Protein AF-A0AAV6BXR2-F1 (afdb_monomer_lite)

Sequence (67 aa):
MPVRPLPPDPNL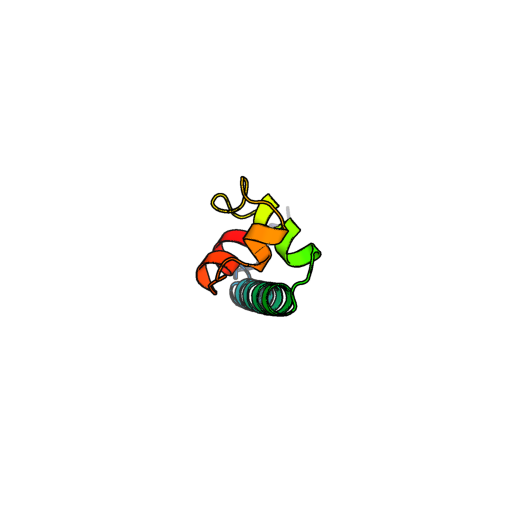DHLKYQAKDLLRAHAARDMGAAQRLREFHPRFAKATDAEILDAKLRLSDAQLAIA

Radius of gyration: 14.66 Å; chains: 1; bounding box: 47×24×30 Å

Foldseek 3Di:
DDDDDDDPDPPVVVLLVQLVVLLVCLQVLNLVSLVLLCVQQPVNVPPDSVRSSVDDDDSVSSSSSRD

Secondary structure (DSSP, 8-state):
----PPPS---HHHHHHHHHHHHHHHHTT-HHHHHHHHHH-TTTTTS-HHHHHHS---HHHHHHTT-

pLDDT: mean 82.08, std 12.05, range [45.94, 91.94]

Structure (mmCIF, N/CA/C/O backbone):
data_AF-A0AAV6BXR2-F1
#
_entry.id   AF-A0AAV6BXR2-F1
#
loop_
_atom_site.group_PDB
_atom_site.id
_atom_site.type_symbol
_atom_site.label_atom_id
_atom_site.label_alt_id
_atom_site.label_comp_id
_atom_site.label_asym_id
_atom_site.label_entity_id
_atom_site.label_seq_id
_atom_site.pdbx_PDB_ins_code
_atom_site.Cartn_x
_atom_site.Cartn_y
_atom_site.Cartn_z
_atom_site.occupancy
_atom_site.B_iso_or_equiv
_atom_site.auth_seq_id
_atom_site.auth_comp_id
_atom_site.auth_asym_id
_atom_site.auth_atom_id
_atom_site.pdbx_PDB_model_num
ATOM 1 N N . MET A 1 1 ? 37.913 12.491 -16.794 1.00 45.94 1 MET A N 1
ATOM 2 C CA . MET A 1 1 ? 36.800 12.169 -15.873 1.00 45.94 1 MET A CA 1
ATOM 3 C C . MET A 1 1 ? 35.645 11.637 -16.716 1.00 45.94 1 MET A C 1
ATOM 5 O O . MET A 1 1 ? 35.139 12.419 -17.512 1.00 45.94 1 MET A O 1
ATOM 9 N N . PRO A 1 2 ? 35.271 10.346 -16.666 1.00 53.31 2 PRO A N 1
ATOM 10 C CA . PRO A 1 2 ? 34.158 9.857 -17.472 1.00 53.31 2 PRO A CA 1
ATOM 11 C C . PRO A 1 2 ? 32.842 10.272 -16.804 1.00 53.31 2 PRO A C 1
ATOM 13 O O . PRO A 1 2 ? 32.517 9.813 -15.710 1.00 53.31 2 PRO A O 1
ATOM 16 N N . VAL A 1 3 ? 32.105 11.178 -17.447 1.00 61.41 3 VAL A N 1
ATOM 17 C CA . VAL A 1 3 ? 30.739 11.534 -17.055 1.00 61.41 3 VAL A CA 1
ATOM 18 C C . VAL A 1 3 ? 29.857 10.315 -17.291 1.00 61.41 3 VAL A C 1
ATOM 20 O O . VAL A 1 3 ? 29.702 9.852 -18.417 1.00 61.41 3 VAL A O 1
ATOM 23 N N . ARG A 1 4 ? 29.353 9.721 -16.211 1.00 62.38 4 ARG A N 1
ATOM 24 C CA . ARG A 1 4 ? 28.447 8.577 -16.280 1.00 62.38 4 ARG A CA 1
ATOM 25 C C . ARG A 1 4 ? 27.087 9.131 -16.730 1.00 62.38 4 ARG A C 1
ATOM 27 O O . ARG A 1 4 ? 26.513 9.915 -15.977 1.00 62.38 4 ARG A O 1
ATOM 34 N N . PRO A 1 5 ? 26.612 8.835 -17.954 1.00 59.72 5 PRO A N 1
ATOM 35 C CA . PRO A 1 5 ? 25.353 9.386 -18.429 1.00 59.72 5 PRO A CA 1
ATOM 36 C C . PRO A 1 5 ? 24.232 8.834 -17.547 1.00 59.72 5 PRO A C 1
ATOM 38 O O . PRO A 1 5 ? 24.121 7.621 -17.357 1.00 59.72 5 PRO A O 1
ATOM 41 N N . LEU A 1 6 ? 23.452 9.733 -16.948 1.00 60.53 6 LEU A N 1
ATOM 42 C CA . LEU A 1 6 ? 22.212 9.373 -16.269 1.00 60.53 6 LEU A CA 1
ATOM 43 C C . LEU A 1 6 ? 21.318 8.646 -17.290 1.00 60.53 6 LEU A C 1
ATOM 45 O O . LEU A 1 6 ? 21.162 9.163 -18.400 1.00 60.53 6 LEU A O 1
ATOM 49 N N . PRO A 1 7 ? 20.776 7.456 -16.970 1.00 55.47 7 PRO A N 1
ATOM 50 C CA . PRO A 1 7 ? 19.864 6.764 -17.870 1.00 55.47 7 PRO A CA 1
ATOM 51 C C . PRO A 1 7 ? 18.673 7.688 -18.190 1.00 55.47 7 PRO A C 1
ATOM 53 O O . PRO A 1 7 ? 18.096 8.242 -17.252 1.00 55.47 7 PRO A O 1
ATOM 56 N N . PRO A 1 8 ? 18.319 7.889 -19.472 1.00 56.41 8 PRO A N 1
ATOM 57 C CA . PRO A 1 8 ? 17.355 8.910 -19.889 1.00 56.41 8 PRO A CA 1
ATOM 58 C C . PRO A 1 8 ? 15.882 8.609 -19.584 1.00 56.41 8 PRO A C 1
ATOM 60 O O . PRO A 1 8 ? 15.035 9.433 -19.909 1.00 56.41 8 PRO A O 1
ATOM 63 N N . ASP A 1 9 ? 15.552 7.516 -18.904 1.00 54.81 9 ASP A N 1
ATOM 64 C CA . ASP A 1 9 ? 14.160 7.154 -18.663 1.00 54.81 9 ASP A CA 1
ATOM 65 C C . ASP A 1 9 ? 13.972 6.766 -17.194 1.00 54.81 9 ASP A C 1
ATOM 67 O O . ASP A 1 9 ? 14.365 5.664 -16.790 1.00 54.81 9 ASP A O 1
ATOM 71 N N . PRO A 1 10 ? 13.384 7.636 -16.345 1.00 54.03 10 PRO A N 1
ATOM 72 C CA . PRO A 1 10 ? 12.820 7.153 -15.097 1.00 54.03 10 PRO A CA 1
ATOM 73 C C . PRO A 1 10 ? 11.820 6.079 -15.500 1.00 54.03 10 PRO A C 1
ATOM 75 O O . PRO A 1 10 ? 11.001 6.281 -16.390 1.00 54.03 10 PRO A O 1
ATOM 78 N N . ASN A 1 11 ? 11.978 4.902 -14.920 1.00 63.72 11 ASN A N 1
ATOM 79 C CA . ASN A 1 11 ? 11.439 3.651 -15.416 1.00 63.72 11 ASN A CA 1
ATOM 80 C C . ASN A 1 11 ? 9.910 3.577 -15.208 1.00 63.72 11 ASN A C 1
ATOM 82 O O . ASN A 1 11 ? 9.419 2.790 -14.406 1.00 63.72 11 ASN A O 1
ATOM 86 N N . LEU A 1 12 ? 9.155 4.459 -15.873 1.00 68.12 12 LEU A N 1
ATOM 87 C CA . LEU A 1 12 ? 7.712 4.667 -15.723 1.00 68.12 12 LEU A CA 1
ATOM 88 C C . LEU A 1 12 ? 6.943 3.381 -16.016 1.00 68.12 12 LEU A C 1
ATOM 90 O O . LEU A 1 12 ? 5.923 3.108 -15.381 1.00 68.12 12 LEU A O 1
ATOM 94 N N . ASP A 1 13 ? 7.453 2.571 -16.943 1.00 76.19 13 ASP A N 1
ATOM 95 C CA . ASP A 1 13 ? 6.940 1.237 -17.210 1.00 76.19 13 ASP A CA 1
ATOM 96 C C . ASP A 1 13 ? 7.163 0.305 -16.020 1.00 76.19 13 ASP A C 1
ATOM 98 O O . ASP A 1 13 ? 6.200 -0.303 -15.554 1.00 76.19 13 ASP A O 1
ATOM 102 N N . HIS A 1 14 ? 8.370 0.244 -15.443 1.00 77.88 14 HIS A N 1
ATOM 103 C CA . HIS A 1 14 ? 8.591 -0.538 -14.220 1.00 77.88 14 HIS A CA 1
ATOM 104 C C . HIS A 1 14 ? 7.743 -0.032 -13.047 1.00 77.88 14 HIS A C 1
ATOM 106 O O . HIS A 1 14 ? 7.183 -0.857 -12.332 1.00 77.88 14 HIS A O 1
ATOM 112 N N . LEU A 1 15 ? 7.569 1.283 -12.879 1.00 80.56 15 LEU A N 1
ATOM 113 C CA . LEU A 1 15 ? 6.698 1.855 -11.845 1.00 80.56 15 LEU A CA 1
ATOM 114 C C . LEU A 1 15 ? 5.233 1.445 -12.063 1.00 80.56 15 LEU A C 1
ATOM 116 O O . LEU A 1 15 ? 4.539 1.068 -11.120 1.00 80.56 15 LEU A O 1
ATOM 120 N N . LYS A 1 16 ? 4.760 1.428 -13.317 1.00 82.62 16 LYS A N 1
ATOM 121 C CA . LYS A 1 16 ? 3.434 0.894 -13.669 1.00 82.62 16 LYS A CA 1
ATOM 122 C C . LYS A 1 16 ? 3.309 -0.593 -13.357 1.00 82.62 16 LYS A C 1
ATOM 124 O O . LYS A 1 16 ? 2.257 -1.009 -12.870 1.00 82.62 16 LYS A O 1
ATOM 129 N N . TYR A 1 17 ? 4.327 -1.396 -13.665 1.00 87.50 17 TYR A N 1
ATOM 130 C CA . TYR A 1 17 ? 4.310 -2.828 -13.370 1.00 87.50 17 TYR A CA 1
ATOM 131 C C . TYR A 1 17 ? 4.300 -3.081 -11.865 1.00 87.50 17 TYR A C 1
ATOM 133 O O . TYR A 1 17 ? 3.457 -3.843 -11.405 1.00 87.50 17 TYR A O 1
ATOM 141 N N . GLN A 1 18 ? 5.140 -2.383 -11.100 1.00 87.50 18 GLN A N 1
ATOM 142 C CA . GLN A 1 18 ? 5.164 -2.485 -9.642 1.00 87.50 18 GLN A CA 1
ATOM 143 C C . GLN A 1 18 ? 3.831 -2.037 -9.026 1.00 87.50 18 GLN A C 1
ATOM 145 O O . GLN A 1 18 ? 3.315 -2.715 -8.144 1.00 87.50 18 GLN A O 1
ATOM 150 N N . ALA A 1 19 ? 3.208 -0.965 -9.532 1.00 90.50 19 ALA A N 1
ATOM 151 C CA . ALA A 1 19 ? 1.896 -0.522 -9.052 1.00 90.50 19 ALA A CA 1
ATOM 152 C C . ALA A 1 19 ? 0.805 -1.561 -9.316 1.00 90.50 19 ALA A C 1
ATOM 154 O O . ALA A 1 19 ? -0.026 -1.824 -8.451 1.00 90.50 19 ALA A O 1
ATOM 155 N N . LYS A 1 20 ? 0.808 -2.183 -10.500 1.00 90.88 20 LYS A N 1
ATOM 156 C CA . LYS A 1 20 ? -0.132 -3.263 -10.829 1.00 90.88 20 LYS A CA 1
ATOM 157 C C . LYS A 1 20 ? 0.110 -4.5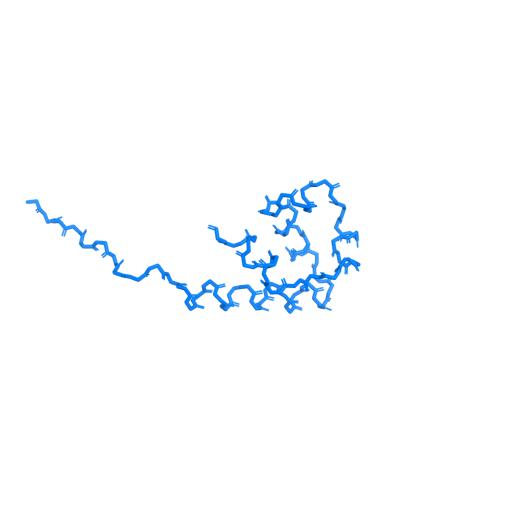13 -9.987 1.00 90.88 20 LYS A C 1
ATOM 159 O O . LYS A 1 20 ? -0.863 -5.139 -9.577 1.00 90.88 20 LYS A O 1
ATOM 164 N N . ASP A 1 21 ? 1.369 -4.870 -9.754 1.00 91.44 21 ASP A N 1
ATOM 165 C CA . ASP A 1 21 ? 1.757 -6.008 -8.919 1.00 91.44 21 ASP A CA 1
ATOM 166 C C . ASP A 1 21 ? 1.284 -5.811 -7.476 1.00 91.44 21 ASP A C 1
ATOM 168 O O . ASP A 1 21 ? 0.576 -6.655 -6.931 1.00 91.44 21 ASP A O 1
ATOM 172 N N . LEU A 1 22 ? 1.525 -4.621 -6.920 1.00 90.19 22 LEU A N 1
ATOM 173 C CA . LEU A 1 22 ? 1.056 -4.230 -5.595 1.00 90.19 22 LEU A CA 1
ATOM 174 C C . LEU A 1 22 ? -0.477 -4.273 -5.503 1.00 90.19 22 LEU A C 1
ATOM 176 O O . LEU A 1 22 ? -1.022 -4.773 -4.520 1.00 90.19 22 LEU A O 1
ATOM 180 N N . LEU A 1 23 ? -1.185 -3.826 -6.545 1.00 91.44 23 LEU A N 1
ATOM 181 C CA . LEU A 1 23 ? -2.649 -3.895 -6.615 1.00 91.44 23 LEU A CA 1
ATOM 182 C C . LEU A 1 23 ? -3.156 -5.345 -6.625 1.00 91.44 23 LEU A C 1
ATOM 184 O O . LEU A 1 23 ? -4.147 -5.663 -5.970 1.00 91.44 23 LEU A O 1
ATOM 188 N N . ARG A 1 24 ? -2.471 -6.244 -7.339 1.00 91.94 24 ARG A N 1
ATOM 189 C CA . ARG A 1 24 ? -2.811 -7.673 -7.337 1.00 91.94 24 ARG A CA 1
ATOM 190 C C . ARG A 1 24 ? -2.528 -8.332 -5.993 1.00 91.94 24 ARG A C 1
ATOM 192 O O . ARG A 1 24 ? -3.367 -9.096 -5.530 1.00 91.94 24 ARG A O 1
ATOM 199 N N . ALA A 1 25 ? -1.397 -8.021 -5.369 1.00 91.44 25 ALA A N 1
ATOM 200 C CA . ALA A 1 25 ? -1.045 -8.532 -4.049 1.00 91.44 25 ALA A CA 1
ATOM 201 C C . ALA A 1 25 ? -2.044 -8.049 -2.979 1.00 91.44 25 ALA A C 1
ATOM 203 O O . ALA A 1 25 ? -2.531 -8.842 -2.177 1.00 91.44 25 ALA A O 1
ATOM 204 N N . HIS A 1 26 ? -2.459 -6.780 -3.037 1.00 90.69 26 HIS A N 1
ATOM 205 C CA . HIS A 1 26 ? -3.529 -6.239 -2.194 1.00 90.69 26 HIS A CA 1
ATOM 206 C C . HIS A 1 26 ? -4.868 -6.960 -2.416 1.00 90.69 26 HIS A C 1
ATOM 208 O O . HIS A 1 26 ? -5.496 -7.396 -1.453 1.00 90.69 26 HIS A O 1
ATOM 214 N N . ALA A 1 27 ? -5.262 -7.183 -3.676 1.00 89.19 27 ALA A N 1
ATOM 215 C CA . ALA A 1 27 ? -6.475 -7.933 -4.009 1.00 89.19 27 ALA A CA 1
ATOM 216 C C . ALA A 1 27 ? -6.425 -9.399 -3.535 1.00 89.19 27 ALA A C 1
ATOM 218 O O . ALA A 1 27 ? -7.460 -9.977 -3.208 1.00 89.19 27 ALA A O 1
ATOM 219 N N . ALA A 1 28 ? -5.229 -9.989 -3.462 1.00 91.12 28 ALA A N 1
ATOM 220 C CA . ALA A 1 28 ? -4.990 -11.313 -2.891 1.00 91.12 28 ALA A CA 1
ATOM 221 C C . ALA A 1 28 ? -4.955 -11.323 -1.348 1.00 91.12 28 ALA A C 1
ATOM 223 O O . ALA A 1 28 ? -4.773 -12.382 -0.751 1.00 91.12 28 ALA A O 1
ATOM 224 N N . ARG A 1 29 ? -5.149 -10.165 -0.701 1.00 89.38 29 ARG A N 1
ATOM 225 C CA . ARG A 1 29 ? -5.009 -9.946 0.747 1.00 89.38 29 ARG A CA 1
ATOM 226 C C . ARG A 1 29 ? -3.619 -10.299 1.289 1.00 89.38 29 ARG A C 1
ATOM 228 O O . ARG A 1 29 ? -3.487 -10.804 2.400 1.00 89.38 29 ARG A O 1
ATOM 235 N N . ASP A 1 30 ? -2.583 -10.009 0.505 1.00 91.75 30 ASP A N 1
ATOM 236 C CA . ASP A 1 30 ? -1.189 -10.195 0.902 1.00 91.75 30 ASP A CA 1
ATOM 237 C C . ASP A 1 30 ? -0.768 -9.146 1.948 1.00 91.75 30 ASP A C 1
ATOM 239 O O . ASP A 1 30 ? -0.856 -7.933 1.726 1.00 91.75 30 ASP A O 1
ATOM 243 N N . MET A 1 31 ? -0.278 -9.616 3.096 1.00 88.12 31 MET A N 1
ATOM 244 C CA . MET A 1 31 ? 0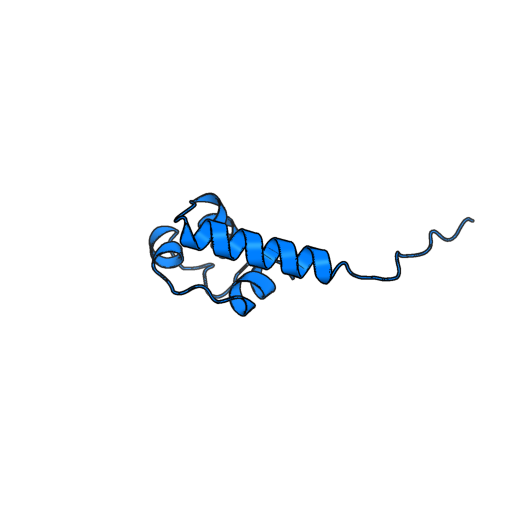.175 -8.761 4.200 1.00 88.12 31 MET A CA 1
ATOM 245 C C . MET A 1 31 ? 1.368 -7.876 3.808 1.00 88.12 31 MET A C 1
ATOM 247 O O . MET A 1 31 ? 1.469 -6.738 4.265 1.00 88.12 31 MET A O 1
ATOM 251 N N . GLY A 1 32 ? 2.248 -8.351 2.925 1.00 88.62 32 GLY A N 1
ATOM 252 C CA . GLY A 1 32 ? 3.381 -7.582 2.414 1.00 88.62 32 GLY A CA 1
ATOM 253 C C . GLY A 1 32 ? 2.944 -6.389 1.563 1.00 88.62 32 GLY A C 1
ATOM 254 O O . GLY A 1 32 ? 3.578 -5.333 1.611 1.00 88.62 32 GLY A O 1
ATOM 255 N N . ALA A 1 33 ? 1.828 -6.507 0.835 1.00 90.06 33 ALA A N 1
ATOM 256 C CA . ALA A 1 33 ? 1.246 -5.380 0.107 1.00 90.06 33 ALA A CA 1
ATOM 257 C C . ALA A 1 33 ? 0.687 -4.322 1.067 1.00 90.06 33 ALA A C 1
ATOM 259 O O . ALA A 1 33 ? 0.935 -3.130 0.879 1.00 90.06 33 ALA A O 1
ATOM 260 N N . ALA A 1 34 ? -0.019 -4.756 2.115 1.00 91.00 34 ALA A N 1
ATOM 261 C CA . ALA A 1 34 ? -0.554 -3.864 3.141 1.00 91.00 34 ALA A CA 1
ATOM 262 C C . ALA A 1 34 ? 0.561 -3.104 3.874 1.00 91.00 34 ALA A C 1
ATOM 264 O O . ALA A 1 34 ? 0.467 -1.892 4.055 1.00 91.00 34 ALA A O 1
ATOM 265 N N . GLN A 1 35 ? 1.647 -3.797 4.217 1.00 89.69 35 GLN A N 1
ATOM 266 C CA . GLN A 1 35 ? 2.790 -3.197 4.897 1.00 89.69 35 GLN A CA 1
ATOM 267 C C . GLN A 1 35 ? 3.493 -2.149 4.028 1.00 89.69 35 GLN A C 1
ATOM 269 O O . GLN A 1 35 ? 3.703 -1.027 4.484 1.00 89.69 35 GLN A O 1
ATOM 274 N N . ARG A 1 36 ? 3.738 -2.443 2.743 1.00 88.88 36 ARG A N 1
ATOM 275 C CA . ARG A 1 36 ? 4.276 -1.437 1.811 1.00 88.88 36 ARG A CA 1
ATOM 276 C C . ARG A 1 36 ? 3.357 -0.230 1.667 1.00 88.88 36 ARG A C 1
ATOM 278 O O . ARG A 1 36 ? 3.821 0.904 1.706 1.00 88.88 36 ARG A O 1
ATOM 285 N N . LEU A 1 37 ? 2.052 -0.447 1.526 1.00 89.38 37 LEU A N 1
ATOM 286 C CA . LEU 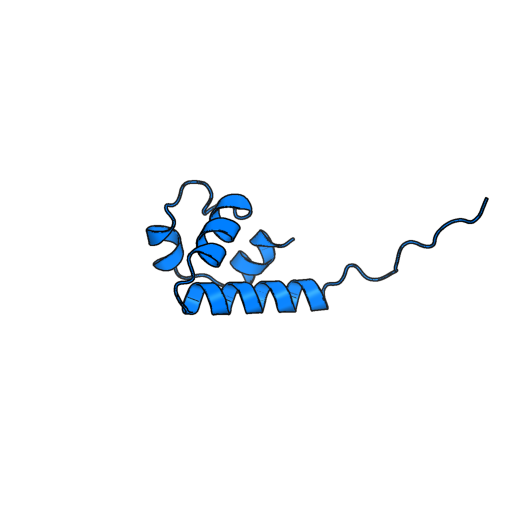A 1 37 ? 1.092 0.657 1.461 1.00 89.38 37 LEU A CA 1
ATOM 287 C C . LEU A 1 37 ? 1.135 1.509 2.722 1.00 89.38 37 LEU A C 1
ATOM 289 O O . LEU A 1 37 ? 1.085 2.728 2.635 1.00 89.38 37 LEU A O 1
ATOM 293 N N . ARG A 1 38 ? 1.267 0.893 3.890 1.00 90.19 38 ARG A N 1
ATOM 294 C CA . ARG A 1 38 ? 1.384 1.614 5.153 1.00 90.19 38 ARG A CA 1
ATOM 295 C C . ARG A 1 38 ? 2.659 2.452 5.234 1.00 90.19 38 ARG A C 1
ATOM 297 O O . ARG A 1 38 ? 2.605 3.579 5.713 1.00 90.19 38 ARG A O 1
ATOM 304 N N . GLU A 1 39 ? 3.784 1.917 4.770 1.00 88.69 39 GLU A N 1
ATOM 305 C CA . GLU A 1 39 ? 5.084 2.595 4.824 1.00 88.69 39 GLU A CA 1
ATOM 306 C C . GLU A 1 39 ? 5.192 3.748 3.820 1.00 88.69 39 GLU A C 1
ATOM 308 O O . GLU A 1 39 ? 5.708 4.811 4.161 1.00 88.69 39 GLU A O 1
ATOM 313 N N . PHE A 1 40 ? 4.684 3.559 2.601 1.00 87.00 40 PHE A N 1
ATOM 314 C CA . PHE A 1 40 ? 4.887 4.509 1.505 1.00 87.00 40 PHE A CA 1
ATOM 315 C C . PHE A 1 40 ? 3.669 5.387 1.197 1.00 87.00 40 PHE A C 1
ATOM 317 O O . PHE A 1 40 ? 3.814 6.433 0.570 1.00 87.00 40 PHE A O 1
ATOM 324 N N . HIS A 1 41 ? 2.461 5.019 1.637 1.00 85.12 41 HIS A N 1
ATOM 325 C CA . HIS A 1 41 ? 1.254 5.786 1.338 1.00 85.12 41 HIS A CA 1
ATOM 326 C C . HIS A 1 41 ? 0.795 6.618 2.550 1.00 85.12 41 HIS A C 1
ATOM 328 O O . HIS A 1 41 ? 0.299 6.067 3.539 1.00 85.12 41 HIS A O 1
ATOM 334 N N . PRO A 1 42 ? 0.826 7.962 2.481 1.00 84.06 42 PRO A N 1
ATOM 335 C CA . PRO A 1 42 ? 0.524 8.825 3.629 1.00 84.06 42 PRO A CA 1
ATOM 336 C C . PRO A 1 42 ? -0.913 8.670 4.143 1.00 84.06 42 PRO A C 1
ATOM 338 O O . PRO A 1 42 ? -1.189 8.882 5.323 1.00 84.06 42 PRO A O 1
ATOM 341 N N . ARG A 1 43 ? -1.841 8.256 3.272 1.00 84.25 43 ARG A N 1
ATOM 342 C CA . ARG A 1 43 ? -3.240 8.000 3.637 1.00 84.25 43 ARG A CA 1
ATOM 343 C C . ARG A 1 43 ? -3.420 6.701 4.429 1.00 84.25 43 ARG A C 1
ATOM 345 O O . ARG A 1 43 ? -4.382 6.590 5.180 1.00 84.25 43 ARG A O 1
ATOM 352 N N . PHE A 1 44 ? -2.509 5.742 4.258 1.00 87.25 44 PHE A N 1
ATOM 353 C CA . PHE A 1 44 ? -2.519 4.451 4.949 1.00 87.25 44 PHE A CA 1
ATOM 354 C C . PHE A 1 44 ? -1.500 4.377 6.089 1.00 87.25 44 PHE A C 1
ATOM 356 O O . PHE A 1 44 ? -1.568 3.450 6.883 1.00 87.25 44 PHE A O 1
ATOM 363 N N . ALA A 1 45 ? -0.631 5.378 6.251 1.00 84.69 45 ALA A N 1
ATOM 364 C CA . ALA A 1 45 ? 0.358 5.438 7.330 1.00 84.69 45 ALA A CA 1
ATOM 365 C C . ALA A 1 45 ? -0.238 5.274 8.742 1.00 84.69 45 ALA A C 1
ATOM 367 O O . ALA A 1 45 ? 0.415 4.749 9.644 1.00 84.69 45 ALA A O 1
ATOM 368 N N . LYS A 1 46 ? -1.491 5.706 8.936 1.00 87.25 46 LYS A N 1
ATOM 369 C CA . LYS A 1 46 ? -2.237 5.555 10.198 1.00 87.25 46 LYS A CA 1
ATOM 370 C C . LYS A 1 46 ? -3.240 4.399 10.199 1.00 87.25 46 LYS A C 1
ATOM 372 O O . LYS A 1 46 ? -3.859 4.167 11.231 1.00 87.25 46 LYS A O 1
ATOM 377 N N . ALA A 1 47 ? -3.418 3.718 9.071 1.00 88.81 47 ALA A N 1
ATOM 378 C CA . ALA A 1 47 ? -4.322 2.585 8.952 1.00 88.81 47 ALA A CA 1
ATOM 379 C C . ALA A 1 47 ? -3.618 1.293 9.385 1.00 88.81 47 ALA A C 1
ATOM 381 O O . ALA A 1 47 ? -2.400 1.143 9.246 1.00 88.81 47 ALA A O 1
ATOM 382 N N . THR A 1 48 ? -4.393 0.358 9.918 1.00 89.62 48 THR A N 1
ATOM 383 C CA . THR A 1 48 ? -3.931 -1.006 10.187 1.00 89.62 48 THR A CA 1
ATOM 384 C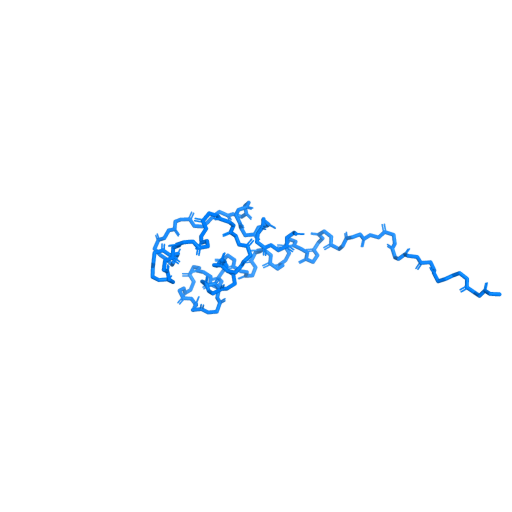 C . THR A 1 48 ? -3.916 -1.841 8.915 1.00 89.62 48 THR A C 1
ATOM 386 O O . THR A 1 48 ? -4.619 -1.555 7.952 1.00 89.62 48 THR A O 1
ATOM 389 N N . ASP A 1 49 ? -3.134 -2.914 8.914 1.00 88.81 49 ASP A N 1
ATOM 390 C CA . ASP A 1 49 ? -2.969 -3.783 7.746 1.00 88.81 49 ASP A CA 1
ATOM 391 C C . ASP A 1 49 ? -4.327 -4.368 7.314 1.00 88.81 49 ASP A C 1
ATOM 393 O O . ASP A 1 49 ? -4.649 -4.398 6.129 1.00 88.81 49 ASP A O 1
ATOM 397 N N . ALA A 1 50 ? -5.185 -4.709 8.281 1.00 88.56 50 ALA A N 1
ATOM 398 C CA . ALA A 1 50 ? -6.564 -5.129 8.038 1.00 88.56 50 ALA A CA 1
ATOM 399 C C . ALA A 1 50 ? -7.421 -4.029 7.383 1.00 88.56 50 ALA A C 1
ATOM 401 O O . ALA A 1 50 ? -8.113 -4.310 6.408 1.00 88.56 50 ALA A O 1
ATOM 402 N N . GLU A 1 51 ? -7.351 -2.783 7.865 1.00 90.69 51 GLU A N 1
ATOM 403 C CA . GLU A 1 51 ? -8.058 -1.648 7.251 1.00 90.69 51 GLU A CA 1
ATOM 404 C C . GLU A 1 51 ? -7.549 -1.354 5.842 1.00 90.69 51 GLU A C 1
ATOM 406 O O . GLU A 1 51 ? -8.337 -1.019 4.963 1.00 90.69 51 GLU A O 1
ATOM 411 N N . ILE A 1 52 ? -6.246 -1.505 5.605 1.00 90.06 52 ILE A N 1
ATOM 412 C CA . ILE A 1 52 ? -5.654 -1.339 4.279 1.00 90.06 52 ILE A CA 1
ATOM 413 C C . ILE A 1 52 ? -6.194 -2.413 3.347 1.00 90.06 52 ILE A C 1
ATOM 415 O O . ILE A 1 52 ? -6.657 -2.070 2.266 1.00 90.06 52 ILE A O 1
ATOM 419 N N . LEU A 1 53 ? -6.180 -3.685 3.757 1.00 89.25 53 LEU A N 1
ATOM 420 C CA . LEU A 1 53 ? -6.677 -4.814 2.964 1.00 89.25 53 LEU A CA 1
ATOM 421 C C . LEU A 1 53 ? -8.191 -4.776 2.721 1.00 89.25 53 LEU A C 1
ATOM 423 O O . LEU A 1 53 ? -8.660 -5.342 1.736 1.00 89.25 53 LEU A O 1
ATOM 427 N N . ASP A 1 54 ? -8.957 -4.149 3.611 1.00 90.38 54 ASP A N 1
ATOM 428 C CA . ASP A 1 54 ? -10.397 -3.938 3.431 1.00 90.38 54 ASP A CA 1
ATOM 429 C C . ASP A 1 54 ? -10.705 -2.671 2.610 1.00 90.38 54 ASP A C 1
ATOM 431 O O . ASP A 1 54 ? -11.716 -2.587 1.908 1.00 90.38 54 ASP A O 1
ATOM 435 N N . ALA A 1 55 ? -9.798 -1.691 2.623 1.00 88.62 55 ALA A N 1
ATOM 436 C CA . ALA A 1 55 ? -9.923 -0.481 1.833 1.00 88.62 55 ALA A CA 1
ATOM 437 C C . ALA A 1 55 ? -9.799 -0.762 0.331 1.00 88.62 55 ALA A C 1
ATOM 439 O O . ALA A 1 55 ? -9.016 -1.580 -0.150 1.00 88.62 55 ALA A O 1
ATOM 440 N N . LYS A 1 56 ? -10.559 -0.000 -0.456 1.00 86.25 56 LYS A N 1
ATOM 441 C CA . LYS A 1 56 ? -10.556 -0.118 -1.913 1.00 86.25 56 LYS A CA 1
ATOM 442 C C . LYS A 1 56 ? -9.317 0.566 -2.499 1.00 86.25 56 LYS A C 1
ATOM 444 O O . LYS A 1 56 ? -9.335 1.776 -2.727 1.00 86.25 56 LYS A O 1
ATOM 449 N N . LEU A 1 57 ? -8.262 -0.206 -2.759 1.00 86.25 57 LEU A N 1
ATOM 450 C CA . LEU A 1 57 ? -7.034 0.288 -3.379 1.00 86.25 57 LEU A CA 1
ATOM 451 C C . LEU A 1 57 ? -7.242 0.577 -4.874 1.00 86.25 57 LEU A C 1
ATOM 453 O O . LEU A 1 57 ? -7.683 -0.289 -5.634 1.00 86.25 57 LEU A O 1
ATOM 457 N N . ARG A 1 58 ? -6.915 1.796 -5.319 1.00 88.50 58 ARG A N 1
ATOM 458 C CA . ARG A 1 58 ? -6.899 2.155 -6.746 1.00 88.50 58 ARG A CA 1
ATOM 459 C C . ARG A 1 58 ? -5.477 2.123 -7.292 1.00 88.50 58 ARG A C 1
ATOM 461 O O . ARG A 1 58 ? -4.506 2.249 -6.555 1.00 88.50 58 ARG A O 1
ATOM 468 N N . LEU A 1 59 ? -5.362 2.038 -8.618 1.00 86.00 59 LEU A N 1
ATOM 469 C CA . LEU A 1 59 ? -4.070 2.079 -9.309 1.00 86.00 59 LEU A CA 1
ATOM 470 C C . LEU A 1 59 ? -3.291 3.356 -8.960 1.00 86.00 59 LEU A C 1
ATOM 472 O O . LEU A 1 59 ? -2.094 3.284 -8.724 1.00 86.00 59 LEU A O 1
ATOM 476 N N . SER A 1 60 ? -3.975 4.494 -8.838 1.00 84.25 60 SER A N 1
ATOM 477 C CA . SER A 1 60 ? -3.359 5.759 -8.428 1.00 84.25 60 SER A CA 1
ATOM 478 C C . SER A 1 60 ? -2.779 5.722 -7.008 1.00 84.25 60 SER A C 1
ATOM 480 O O . SER A 1 60 ? -1.689 6.244 -6.808 1.00 84.25 60 SER A O 1
ATOM 482 N N . ASP A 1 61 ? -3.454 5.081 -6.043 1.00 85.75 61 ASP A N 1
ATOM 483 C CA . ASP A 1 61 ? -2.917 4.910 -4.680 1.00 85.75 61 ASP A CA 1
ATOM 484 C C . ASP A 1 61 ? -1.679 3.993 -4.701 1.00 85.75 61 ASP A C 1
ATOM 486 O O . ASP A 1 61 ? -0.667 4.292 -4.074 1.00 85.75 61 ASP A O 1
ATOM 490 N N . ALA A 1 62 ? -1.714 2.911 -5.491 1.00 87.50 62 ALA A N 1
ATOM 491 C CA . ALA A 1 62 ? -0.558 2.031 -5.672 1.00 87.50 62 ALA A CA 1
ATOM 492 C C . ALA A 1 62 ? 0.623 2.744 -6.357 1.00 87.50 62 ALA A C 1
ATOM 494 O O . ALA A 1 62 ? 1.768 2.513 -5.992 1.00 87.50 62 ALA A O 1
ATOM 495 N N . GLN A 1 63 ? 0.360 3.629 -7.323 1.00 86.75 63 GLN A N 1
ATOM 496 C CA . GLN A 1 63 ? 1.393 4.455 -7.956 1.00 86.75 63 GLN A CA 1
ATOM 497 C C . GLN A 1 63 ? 2.008 5.452 -6.973 1.00 86.75 63 GLN A C 1
ATOM 499 O O . GLN A 1 63 ? 3.223 5.608 -6.969 1.00 86.75 63 GLN A O 1
ATOM 504 N N . LEU A 1 64 ? 1.195 6.093 -6.127 1.00 84.44 64 LEU A N 1
ATOM 505 C CA . LEU A 1 64 ? 1.677 7.013 -5.091 1.00 84.44 64 LEU A CA 1
ATOM 506 C C . LEU A 1 64 ? 2.525 6.317 -4.025 1.00 84.44 64 LEU A C 1
ATOM 508 O O . LEU A 1 64 ? 3.397 6.948 -3.451 1.00 84.44 64 LEU A O 1
ATOM 512 N N . ALA A 1 65 ? 2.279 5.034 -3.762 1.00 83.75 65 ALA A N 1
ATOM 513 C CA . ALA A 1 65 ? 3.077 4.246 -2.825 1.00 83.75 65 ALA A CA 1
ATOM 514 C C . ALA A 1 65 ? 4.433 3.782 -3.399 1.00 83.75 65 ALA A C 1
ATOM 516 O O . ALA A 1 65 ? 5.203 3.144 -2.689 1.00 83.75 65 ALA A O 1
ATOM 517 N N . ILE A 1 66 ? 4.707 4.015 -4.686 1.00 80.25 66 ILE A N 1
ATOM 518 C CA . ILE A 1 66 ? 5.920 3.536 -5.374 1.00 80.25 66 ILE A CA 1
ATOM 519 C C . ILE A 1 66 ? 6.733 4.698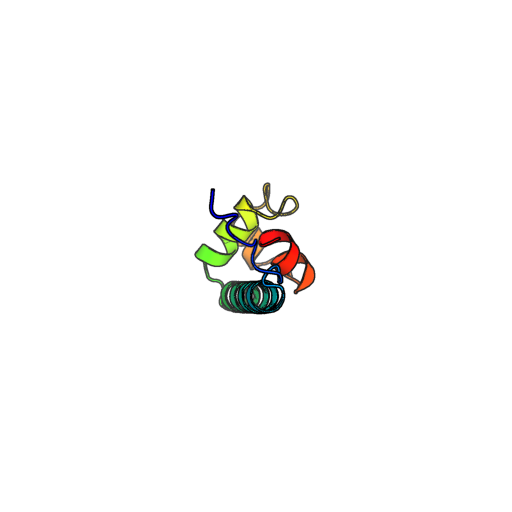 -5.971 1.00 80.25 66 ILE A C 1
ATOM 521 O O . ILE A 1 66 ? 7.938 4.550 -6.171 1.00 80.25 66 ILE A O 1
ATOM 525 N N . ALA A 1 67 ? 6.079 5.825 -6.274 1.00 72.75 67 ALA A N 1
ATOM 526 C CA . ALA A 1 67 ? 6.697 7.059 -6.765 1.00 72.75 67 ALA A CA 1
ATOM 527 C C . ALA A 1 67 ? 7.498 7.784 -5.675 1.00 72.75 67 ALA A C 1
ATOM 529 O O . ALA A 1 67 ? 8.577 8.313 -6.027 1.00 72.75 67 ALA A O 1
#